Protein AF-A0A3M1NT26-F1 (afdb_mon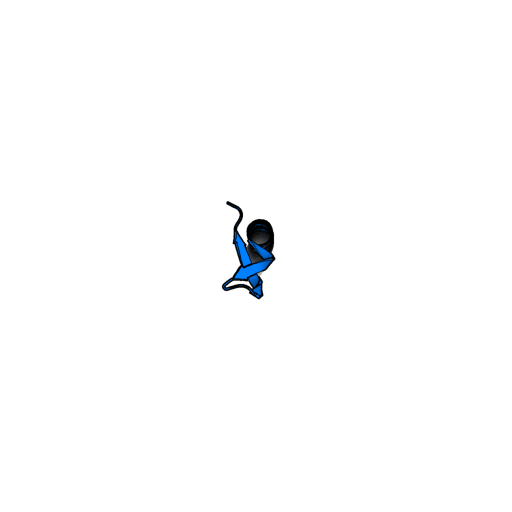omer)

Radius of gyration: 28.99 Å; Cα contacts (8 Å, |Δi|>4): 38; chains: 1; bounding box: 57×15×80 Å

Structure (mmCIF, N/CA/C/O backbone):
data_AF-A0A3M1NT26-F1
#
_entry.id   AF-A0A3M1NT26-F1
#
loop_
_atom_site.group_PDB
_atom_site.id
_atom_site.type_symbol
_atom_site.label_atom_id
_atom_site.label_alt_id
_atom_site.label_comp_id
_atom_site.label_asym_id
_atom_site.label_entity_id
_atom_site.label_seq_id
_atom_site.pdbx_PDB_ins_code
_atom_site.Cartn_x
_atom_site.Cartn_y
_atom_site.Cartn_z
_atom_site.occupancy
_atom_site.B_iso_or_equiv
_atom_site.auth_seq_id
_atom_site.auth_comp_id
_atom_site.auth_asym_id
_atom_site.auth_atom_id
_atom_site.pdbx_PDB_model_num
ATOM 1 N N . ASN A 1 1 ? 32.207 -5.302 -40.163 1.00 62.69 1 ASN A N 1
ATOM 2 C CA . ASN A 1 1 ? 32.195 -5.698 -38.740 1.00 62.69 1 ASN A CA 1
ATOM 3 C C . ASN A 1 1 ? 31.739 -4.559 -37.846 1.00 62.69 1 ASN A C 1
ATOM 5 O O . ASN A 1 1 ? 30.851 -4.793 -37.043 1.00 62.69 1 ASN A O 1
ATOM 9 N N . ASP A 1 2 ? 32.206 -3.334 -38.071 1.00 66.69 2 ASP A N 1
ATOM 10 C CA . ASP A 1 2 ? 31.890 -2.164 -37.233 1.00 66.69 2 ASP A CA 1
ATOM 11 C C . ASP A 1 2 ? 30.390 -1.841 -37.117 1.00 66.69 2 ASP A C 1
ATOM 13 O O . ASP A 1 2 ? 29.901 -1.551 -36.032 1.00 66.69 2 ASP A O 1
ATOM 17 N N . GLN A 1 3 ? 29.622 -1.982 -38.205 1.00 65.75 3 GLN A N 1
ATOM 18 C CA . GLN A 1 3 ? 28.166 -1.755 -38.186 1.00 65.75 3 GLN A CA 1
ATOM 19 C C . GLN A 1 3 ? 27.386 -2.765 -37.329 1.00 65.75 3 GLN A C 1
ATOM 21 O O . GLN A 1 3 ? 26.303 -2.458 -36.839 1.00 65.75 3 GLN A O 1
ATOM 26 N N . ALA A 1 4 ? 27.906 -3.983 -37.156 1.00 69.12 4 ALA A N 1
ATOM 27 C CA . ALA A 1 4 ? 27.258 -4.997 -36.327 1.00 69.12 4 ALA A CA 1
ATOM 28 C C . ALA A 1 4 ? 27.565 -4.785 -34.835 1.00 69.12 4 ALA A C 1
ATOM 30 O O . ALA A 1 4 ? 26.744 -5.122 -33.980 1.00 69.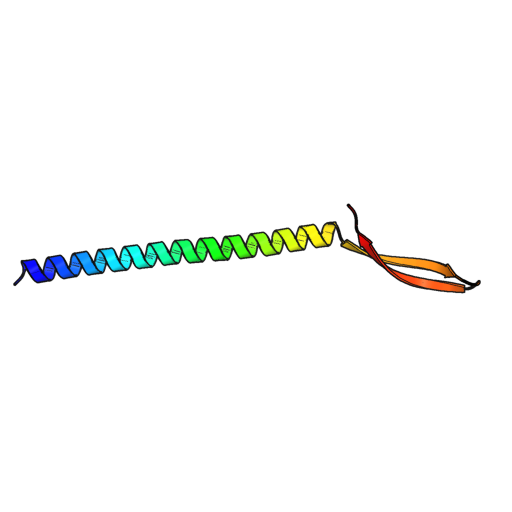12 4 ALA A O 1
ATOM 31 N N . GLU A 1 5 ? 28.729 -4.216 -34.515 1.00 73.56 5 GLU A N 1
ATOM 32 C CA . GLU A 1 5 ? 29.104 -3.854 -33.146 1.00 73.56 5 GLU A CA 1
ATOM 33 C C . GLU A 1 5 ? 28.339 -2.626 -32.648 1.00 73.56 5 GLU A C 1
ATOM 35 O O . GLU A 1 5 ? 27.841 -2.645 -31.520 1.00 73.56 5 GLU A O 1
ATOM 40 N N . THR A 1 6 ? 28.147 -1.608 -33.492 1.00 75.06 6 THR A N 1
ATOM 41 C CA . THR A 1 6 ? 27.332 -0.434 -33.140 1.00 75.06 6 THR A CA 1
ATOM 42 C C . THR A 1 6 ? 25.868 -0.798 -32.899 1.00 75.06 6 THR A C 1
ATOM 44 O O . THR A 1 6 ? 25.305 -0.394 -31.882 1.00 75.06 6 THR A O 1
ATOM 47 N N . LEU A 1 7 ? 25.270 -1.647 -33.744 1.00 70.75 7 LEU A N 1
ATOM 48 C CA . LEU A 1 7 ? 23.888 -2.106 -33.547 1.00 70.75 7 LEU A CA 1
ATOM 49 C C 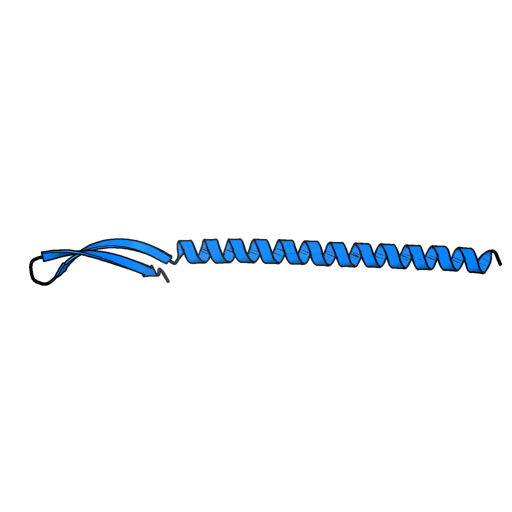. LEU A 1 7 ? 23.713 -2.886 -32.233 1.00 70.75 7 LEU A C 1
ATOM 51 O O . LEU A 1 7 ? 22.715 -2.735 -31.531 1.00 70.75 7 LEU A O 1
ATOM 55 N N . ARG A 1 8 ? 24.691 -3.726 -31.875 1.00 68.88 8 ARG A N 1
ATOM 56 C CA . ARG A 1 8 ? 24.680 -4.468 -30.605 1.00 68.88 8 ARG A CA 1
ATOM 57 C C . ARG A 1 8 ? 24.771 -3.536 -29.398 1.00 68.88 8 ARG A C 1
ATOM 59 O O . ARG A 1 8 ? 24.090 -3.776 -28.402 1.00 68.88 8 ARG A O 1
ATOM 66 N N . ALA A 1 9 ? 25.580 -2.482 -29.478 1.00 75.94 9 ALA A N 1
ATOM 67 C CA . ALA A 1 9 ? 25.694 -1.490 -28.413 1.00 75.94 9 ALA A CA 1
ATOM 68 C C . ALA A 1 9 ? 24.379 -0.714 -28.207 1.00 75.94 9 ALA A C 1
ATOM 70 O O . ALA A 1 9 ? 23.940 -0.559 -27.067 1.00 75.94 9 ALA A O 1
ATOM 71 N N . GLU A 1 10 ? 23.712 -0.303 -29.288 1.00 68.00 10 GLU A N 1
ATOM 72 C CA . GLU A 1 10 ? 22.411 0.378 -29.225 1.00 68.00 10 GLU A CA 1
ATOM 73 C C . GLU A 1 10 ? 21.305 -0.520 -28.658 1.00 68.00 10 GLU A C 1
ATOM 75 O O . GLU A 1 10 ? 20.544 -0.091 -27.791 1.00 68.00 10 GLU A O 1
ATOM 80 N N . LEU A 1 11 ? 21.248 -1.790 -29.071 1.00 67.94 11 LEU A N 1
ATOM 81 C CA . LEU A 1 11 ? 20.283 -2.755 -28.536 1.00 67.94 11 LEU A CA 1
ATOM 82 C C . LEU A 1 11 ? 20.496 -3.015 -27.039 1.00 67.94 11 LEU A C 1
ATOM 84 O O . LEU A 1 11 ? 19.529 -3.056 -26.279 1.00 67.94 11 LEU A O 1
ATOM 88 N N . ASN A 1 12 ? 21.749 -3.129 -26.594 1.00 69.81 12 ASN A N 1
ATOM 89 C CA . ASN A 1 12 ? 22.073 -3.253 -25.172 1.00 69.81 12 ASN A CA 1
ATOM 90 C C . ASN A 1 12 ? 21.695 -1.989 -24.391 1.00 69.81 12 ASN A C 1
ATOM 92 O O . ASN A 1 12 ? 21.202 -2.078 -23.266 1.00 69.81 12 ASN A O 1
ATOM 96 N N . HIS A 1 13 ? 21.895 -0.809 -24.979 1.00 71.25 13 HIS A N 1
ATOM 97 C CA . HIS A 1 13 ? 21.497 0.452 -24.365 1.00 71.25 13 HIS A CA 1
ATOM 98 C C . HIS A 1 13 ? 19.974 0.546 -24.198 1.00 71.25 13 HIS A C 1
ATOM 100 O O . HIS A 1 13 ? 19.500 0.853 -23.104 1.00 71.25 13 HIS A O 1
ATOM 106 N N . LEU A 1 14 ? 19.210 0.194 -25.236 1.00 61.56 14 LEU A N 1
ATOM 107 C CA . LEU A 1 14 ? 17.748 0.137 -25.186 1.00 61.56 14 LEU A CA 1
ATOM 108 C C . LEU A 1 14 ? 17.244 -0.889 -24.166 1.00 61.56 14 LEU A C 1
ATOM 110 O O . LEU A 1 14 ? 16.328 -0.588 -23.402 1.00 61.56 14 LEU A O 1
ATOM 114 N N . TYR A 1 15 ? 17.862 -2.071 -24.109 1.00 64.38 15 TYR A N 1
ATOM 115 C CA . TYR A 1 15 ? 17.528 -3.102 -23.125 1.00 64.38 15 TYR A CA 1
ATOM 116 C C . TYR A 1 15 ? 17.773 -2.618 -21.692 1.00 64.38 15 TYR A C 1
ATOM 118 O O . TYR A 1 15 ? 16.920 -2.793 -20.822 1.00 64.38 15 TYR A O 1
ATOM 126 N N . ASN A 1 16 ? 18.898 -1.940 -21.454 1.00 70.12 16 ASN A N 1
ATOM 127 C CA . ASN A 1 16 ? 19.199 -1.346 -20.155 1.00 70.12 16 ASN A CA 1
ATOM 128 C C . ASN A 1 16 ? 18.181 -0.262 -19.780 1.00 70.12 16 ASN A C 1
ATOM 130 O O . ASN A 1 16 ? 17.670 -0.279 -18.663 1.00 70.12 16 ASN A O 1
ATOM 134 N N . ILE A 1 17 ? 17.830 0.642 -20.702 1.00 69.44 17 ILE A N 1
ATOM 135 C CA . ILE A 1 17 ? 16.808 1.675 -20.464 1.00 69.44 17 ILE A CA 1
ATOM 136 C C . ILE A 1 17 ? 15.453 1.041 -20.131 1.00 69.44 17 ILE A C 1
ATOM 138 O O . ILE A 1 17 ? 14.809 1.445 -19.162 1.00 69.44 17 ILE A O 1
ATOM 142 N N . ALA A 1 18 ? 15.027 0.031 -20.893 1.00 63.50 18 ALA A N 1
ATOM 143 C CA . ALA A 1 18 ? 13.785 -0.691 -20.636 1.00 63.50 18 ALA A CA 1
ATOM 144 C C . ALA A 1 18 ? 13.809 -1.389 -19.264 1.00 63.50 18 ALA A C 1
ATOM 146 O O . ALA A 1 18 ? 12.832 -1.321 -18.514 1.00 63.50 18 ALA A O 1
ATOM 147 N N . GLY A 1 19 ? 14.949 -1.984 -18.899 1.00 69.06 19 GLY A N 1
ATOM 148 C CA . GLY A 1 19 ? 15.197 -2.553 -17.576 1.00 69.06 19 GLY A CA 1
ATOM 149 C C . GLY A 1 19 ? 15.016 -1.519 -16.463 1.00 69.06 19 GLY A C 1
ATOM 150 O O . GLY A 1 19 ? 14.207 -1.733 -15.560 1.00 69.06 19 GLY A O 1
ATOM 151 N N . TYR A 1 20 ? 15.670 -0.360 -16.565 1.00 70.88 20 TYR A N 1
ATOM 152 C CA . TYR A 1 20 ? 15.513 0.732 -15.597 1.00 70.88 20 TYR A CA 1
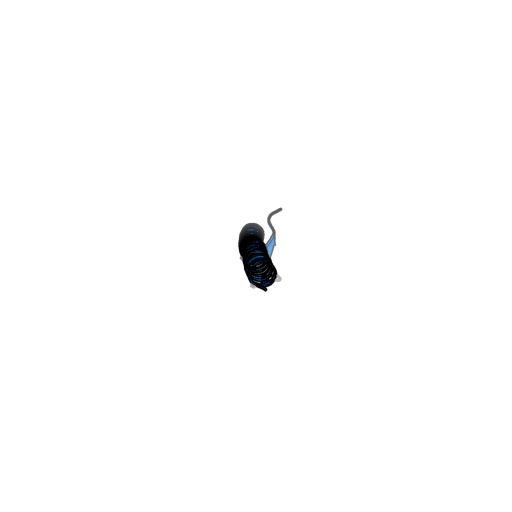ATOM 153 C C . TYR A 1 20 ? 14.075 1.260 -15.529 1.00 70.88 20 TYR A C 1
ATOM 155 O O . TYR A 1 20 ? 13.560 1.479 -14.433 1.00 70.88 20 TYR A O 1
ATOM 163 N N . GLY A 1 21 ? 13.392 1.405 -16.668 1.00 72.06 21 GLY A N 1
ATOM 164 C CA . GLY A 1 21 ? 11.987 1.817 -16.714 1.00 72.06 21 GLY A CA 1
ATOM 165 C C . GLY A 1 21 ? 11.066 0.837 -15.982 1.00 72.06 21 GLY A C 1
ATOM 166 O O . GLY A 1 21 ? 10.227 1.250 -15.180 1.00 72.06 21 GLY A O 1
ATOM 167 N N . SER A 1 22 ? 11.273 -0.467 -16.186 1.00 73.94 22 SER A N 1
ATOM 168 C CA . SER A 1 22 ? 10.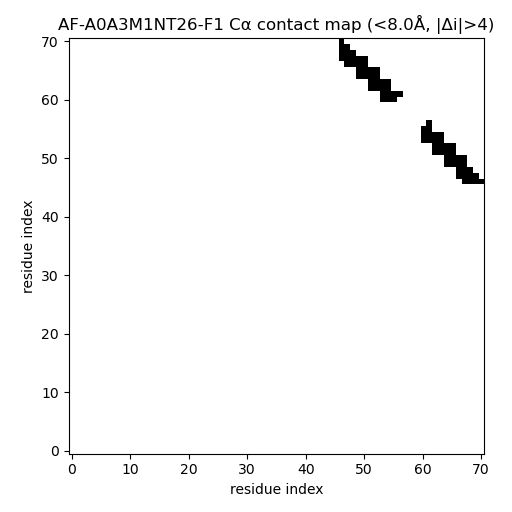523 -1.512 -15.480 1.00 73.94 22 SER A CA 1
ATOM 169 C C . SER A 1 22 ? 10.803 -1.517 -13.971 1.00 73.94 22 SER A C 1
ATOM 171 O O . SER A 1 22 ? 9.877 -1.654 -13.173 1.00 73.94 22 SER A O 1
ATOM 173 N N . MET A 1 23 ? 12.052 -1.271 -13.561 1.00 71.06 23 MET A N 1
ATOM 174 C CA . MET A 1 23 ? 12.424 -1.139 -12.150 1.00 71.06 23 MET A CA 1
ATOM 175 C C . MET A 1 23 ? 11.761 0.074 -11.495 1.00 71.06 23 MET A C 1
ATOM 177 O O . MET A 1 23 ? 11.233 -0.049 -10.393 1.00 71.06 23 MET A O 1
ATOM 181 N N . ILE A 1 24 ? 11.732 1.227 -12.169 1.00 76.75 24 ILE A N 1
ATOM 182 C CA . ILE A 1 24 ? 11.055 2.432 -11.667 1.00 76.75 24 ILE A CA 1
ATOM 183 C C . ILE A 1 24 ? 9.555 2.170 -11.492 1.00 76.75 24 ILE A C 1
ATOM 185 O O . ILE A 1 24 ? 8.986 2.525 -10.460 1.00 76.75 24 ILE A O 1
ATOM 189 N N . ALA A 1 25 ? 8.917 1.507 -12.461 1.00 76.31 25 ALA A N 1
ATOM 190 C CA . ALA A 1 25 ? 7.508 1.135 -12.359 1.00 76.31 25 ALA A CA 1
ATOM 191 C C . ALA A 1 25 ? 7.242 0.204 -11.161 1.00 76.31 25 ALA A C 1
ATOM 193 O O . ALA A 1 25 ? 6.284 0.422 -10.419 1.00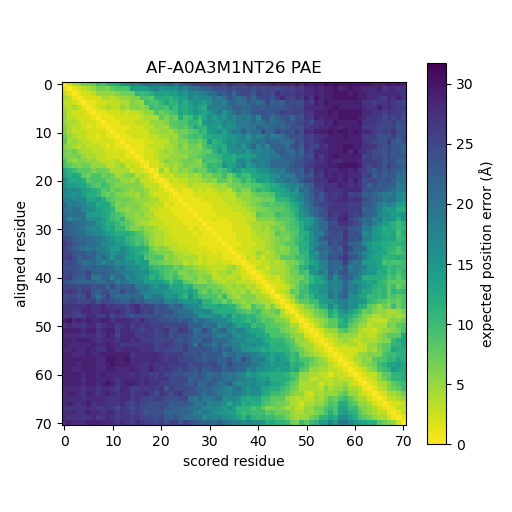 76.31 25 ALA A O 1
ATOM 194 N N . LEU A 1 26 ? 8.111 -0.786 -10.928 1.00 76.00 26 LEU A N 1
ATOM 195 C CA . LEU A 1 26 ? 8.020 -1.688 -9.776 1.00 76.00 26 LEU A CA 1
ATOM 196 C C . LEU A 1 26 ? 8.207 -0.955 -8.445 1.00 76.00 26 LEU A C 1
ATOM 198 O O . LEU A 1 26 ? 7.423 -1.165 -7.523 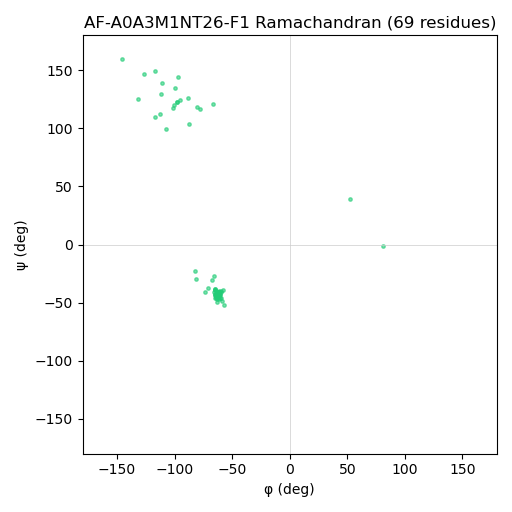1.00 76.00 26 LEU A O 1
ATOM 202 N N . VAL A 1 27 ? 9.205 -0.075 -8.339 1.00 81.06 27 VAL A N 1
ATOM 203 C CA . VAL A 1 27 ? 9.437 0.727 -7.127 1.00 81.06 27 VAL A CA 1
ATOM 204 C C . VAL A 1 27 ? 8.233 1.620 -6.840 1.00 81.06 27 VAL A C 1
ATOM 206 O O . VAL A 1 27 ? 7.732 1.617 -5.718 1.00 81.06 27 VAL A O 1
ATOM 209 N N . ASN A 1 28 ? 7.707 2.315 -7.851 1.00 82.00 28 ASN A N 1
ATOM 210 C CA . ASN A 1 28 ? 6.508 3.143 -7.702 1.00 82.00 28 ASN A CA 1
ATOM 211 C C . ASN A 1 28 ? 5.295 2.317 -7.256 1.00 82.00 28 ASN A C 1
ATOM 213 O O . ASN A 1 28 ? 4.536 2.746 -6.386 1.00 82.00 28 ASN A O 1
ATOM 217 N N . HIS A 1 29 ? 5.125 1.117 -7.812 1.00 78.44 29 HIS A N 1
ATOM 218 C CA . HIS A 1 29 ? 4.053 0.214 -7.413 1.00 78.44 29 HIS A CA 1
ATOM 219 C C . HIS A 1 29 ? 4.193 -0.243 -5.953 1.00 78.44 29 HIS A C 1
ATOM 221 O O . HIS A 1 29 ? 3.219 -0.202 -5.202 1.00 78.44 29 HIS A O 1
ATOM 227 N N . LEU A 1 30 ? 5.403 -0.618 -5.523 1.00 75.75 30 LEU A N 1
ATOM 228 C CA . LEU A 1 30 ? 5.678 -1.015 -4.140 1.00 75.75 30 LEU A CA 1
ATOM 229 C C . LEU A 1 30 ? 5.422 0.129 -3.155 1.00 75.75 30 LEU A C 1
ATOM 231 O O . LEU A 1 30 ? 4.775 -0.089 -2.133 1.00 75.75 30 LEU A O 1
ATOM 235 N N . VAL A 1 31 ? 5.875 1.345 -3.470 1.00 81.38 31 VAL A N 1
ATOM 236 C CA . VAL A 1 31 ? 5.622 2.536 -2.641 1.00 81.38 31 VAL A CA 1
ATOM 237 C C . VAL A 1 31 ? 4.120 2.793 -2.518 1.00 81.38 31 VAL A C 1
ATOM 239 O O . VAL A 1 31 ? 3.613 2.941 -1.408 1.00 81.38 31 VAL A O 1
ATOM 242 N N . SER A 1 32 ? 3.382 2.736 -3.630 1.00 76.69 32 SER A N 1
ATOM 243 C CA . SER A 1 32 ? 1.925 2.909 -3.621 1.00 76.69 32 SER A CA 1
ATOM 244 C C . SER A 1 32 ? 1.204 1.837 -2.791 1.00 76.69 32 SER A C 1
ATOM 246 O O . SER A 1 32 ? 0.289 2.161 -2.031 1.00 76.69 32 SER A O 1
ATOM 248 N N . ALA A 1 33 ? 1.631 0.573 -2.872 1.00 81.62 33 ALA A N 1
ATOM 249 C CA . ALA A 1 33 ? 1.071 -0.510 -2.066 1.00 81.62 33 ALA A CA 1
ATOM 250 C C . ALA A 1 33 ? 1.338 -0.315 -0.562 1.00 81.62 33 ALA A C 1
ATOM 252 O O . ALA A 1 33 ? 0.455 -0.559 0.266 1.00 81.62 33 ALA A O 1
ATOM 253 N N . ILE A 1 34 ? 2.535 0.160 -0.203 1.00 78.19 34 ILE A N 1
ATOM 254 C CA . ILE A 1 34 ? 2.903 0.486 1.179 1.00 78.19 34 ILE A CA 1
ATOM 255 C C . ILE A 1 34 ? 2.022 1.623 1.713 1.00 78.19 34 ILE A C 1
ATOM 257 O O . ILE A 1 34 ? 1.421 1.479 2.782 1.00 78.19 34 ILE A O 1
ATOM 261 N N . ASP A 1 35 ? 1.884 2.713 0.958 1.00 78.56 35 ASP A N 1
ATOM 262 C CA . ASP A 1 35 ? 1.056 3.861 1.341 1.00 78.56 35 ASP A CA 1
ATOM 263 C C . ASP A 1 35 ? -0.422 3.479 1.491 1.00 78.56 35 ASP A C 1
ATOM 265 O O . ASP A 1 35 ? -1.082 3.872 2.461 1.00 78.56 35 ASP A O 1
ATOM 269 N N . ALA A 1 36 ? -0.944 2.646 0.586 1.00 72.69 36 ALA A N 1
ATOM 270 C CA . ALA A 1 36 ? -2.293 2.097 0.688 1.00 72.69 36 ALA A CA 1
ATOM 271 C C . ALA A 1 36 ? -2.469 1.241 1.955 1.00 72.69 36 ALA A C 1
ATOM 273 O O . ALA A 1 36 ? -3.478 1.370 2.659 1.00 72.69 36 ALA A O 1
ATOM 274 N N . GLY A 1 37 ? -1.480 0.411 2.299 1.00 72.31 37 GLY A N 1
ATOM 275 C CA . GLY A 1 37 ? -1.478 -0.397 3.520 1.00 72.31 37 GLY A CA 1
ATOM 276 C C . GLY A 1 37 ? -1.492 0.453 4.794 1.00 72.31 37 GLY A C 1
ATOM 277 O O . GLY A 1 37 ? -2.291 0.200 5.702 1.00 72.31 37 GLY A O 1
ATOM 278 N N . PHE A 1 38 ? -0.667 1.502 4.859 1.00 73.62 38 PHE A N 1
ATOM 279 C CA . PHE A 1 38 ? -0.659 2.438 5.989 1.00 73.62 38 PHE A CA 1
ATOM 280 C C . PHE A 1 38 ? -1.954 3.243 6.094 1.00 73.62 38 PHE A C 1
ATOM 282 O O . PHE A 1 38 ? -2.489 3.393 7.196 1.00 73.62 38 PHE A O 1
ATOM 289 N N . THR A 1 39 ? -2.498 3.701 4.967 1.00 73.88 39 THR A N 1
ATOM 290 C CA . THR A 1 39 ? -3.769 4.436 4.916 1.00 73.88 39 THR A CA 1
ATOM 291 C C . THR A 1 39 ? -4.925 3.558 5.390 1.00 73.88 39 THR A C 1
ATOM 293 O O . THR A 1 39 ? -5.677 3.960 6.278 1.00 73.88 39 THR A O 1
ATOM 296 N N . THR A 1 40 ? -5.005 2.318 4.902 1.00 69.00 40 THR A N 1
ATOM 297 C CA . THR A 1 40 ? -6.010 1.327 5.321 1.00 69.00 40 THR A CA 1
ATOM 298 C C . THR A 1 40 ? -5.877 1.003 6.807 1.00 69.00 40 THR A C 1
ATOM 300 O O . THR A 1 40 ? -6.866 0.982 7.539 1.00 69.00 40 THR A O 1
ATOM 303 N N . ARG A 1 41 ? -4.649 0.818 7.306 1.00 67.19 41 ARG A N 1
ATOM 304 C CA . ARG A 1 41 ? -4.388 0.575 8.732 1.00 67.19 41 ARG A CA 1
ATOM 305 C C . ARG A 1 41 ? -4.793 1.764 9.605 1.00 67.19 41 ARG A C 1
ATOM 307 O O . ARG A 1 41 ? -5.351 1.563 10.683 1.00 67.19 41 ARG A O 1
ATOM 314 N N . SER A 1 42 ? -4.506 2.984 9.159 1.00 69.75 42 SER A N 1
ATOM 315 C CA . SER A 1 42 ? -4.888 4.222 9.846 1.00 69.75 42 SER A CA 1
ATOM 316 C C . SER A 1 42 ? -6.408 4.385 9.887 1.00 69.75 42 SER A C 1
ATOM 318 O O . SER A 1 42 ? -6.975 4.620 10.955 1.00 69.75 42 SER A O 1
ATOM 320 N N . TYR A 1 43 ? -7.079 4.164 8.754 1.00 67.75 43 TYR A N 1
ATOM 321 C CA . TYR A 1 43 ? -8.536 4.181 8.650 1.00 67.75 43 TYR A CA 1
ATOM 322 C C . TYR A 1 43 ? -9.180 3.152 9.589 1.00 67.75 43 TYR A C 1
ATOM 324 O O . TYR A 1 43 ? -10.025 3.514 10.410 1.00 67.75 43 TYR A O 1
ATOM 332 N N . ASN A 1 44 ? -8.695 1.908 9.572 1.00 64.12 44 ASN A N 1
ATOM 333 C CA . ASN A 1 44 ? -9.163 0.838 10.454 1.00 64.12 44 ASN A CA 1
ATOM 334 C C . ASN A 1 44 ? -8.973 1.169 11.940 1.00 64.12 44 ASN A C 1
ATOM 336 O O . ASN A 1 44 ? -9.869 0.908 12.733 1.00 64.12 44 ASN A O 1
ATOM 340 N N . ARG A 1 45 ? -7.855 1.793 12.336 1.00 65.12 45 ARG A N 1
ATOM 341 C CA . ARG A 1 45 ? -7.645 2.253 13.724 1.00 65.12 45 ARG A CA 1
ATOM 342 C C . ARG A 1 45 ? -8.567 3.398 14.137 1.00 65.12 45 ARG A C 1
ATOM 344 O O . ARG A 1 45 ? -8.885 3.515 15.313 1.00 65.12 45 ARG A O 1
ATOM 351 N N . ARG A 1 46 ? -8.981 4.259 13.205 1.00 66.62 46 ARG A N 1
ATOM 352 C CA . ARG A 1 46 ? -9.966 5.311 13.505 1.00 66.62 46 ARG A CA 1
ATOM 353 C C . ARG A 1 46 ? -11.359 4.726 13.720 1.00 66.62 46 ARG A C 1
ATOM 355 O O . ARG A 1 46 ? -12.062 5.182 14.614 1.00 66.62 46 ARG A O 1
ATOM 362 N N . HIS A 1 47 ? -11.714 3.701 12.947 1.00 68.31 47 HIS A N 1
ATOM 363 C CA . HIS A 1 47 ? -13.015 3.037 13.038 1.00 68.31 47 HIS A CA 1
ATOM 364 C C . HIS A 1 47 ? -13.062 2.002 14.167 1.00 68.31 47 HIS A C 1
ATOM 366 O O . HIS A 1 47 ? -14.138 1.710 14.668 1.00 68.31 47 HIS A O 1
ATOM 372 N N . MET A 1 48 ? -11.922 1.473 14.618 1.00 58.78 48 MET A N 1
ATOM 373 C CA . MET A 1 48 ? -11.848 0.486 15.698 1.00 58.78 48 MET A CA 1
ATOM 374 C C . MET A 1 48 ? -11.079 1.037 16.897 1.00 58.78 48 MET A C 1
ATOM 376 O O . MET A 1 48 ? -9.856 1.163 16.859 1.00 58.78 48 MET A O 1
ATOM 380 N N . GLN A 1 49 ? -11.789 1.308 17.993 1.00 67.38 49 GLN A N 1
ATOM 381 C CA . GLN A 1 49 ? -11.187 1.711 19.264 1.00 67.38 49 GLN A CA 1
ATOM 382 C C . GLN A 1 49 ? -11.371 0.609 20.312 1.00 67.38 49 GLN A C 1
ATOM 384 O O . GLN A 1 49 ? -12.480 0.125 20.540 1.00 67.38 49 GLN A O 1
ATOM 389 N N . LEU A 1 50 ? -10.276 0.229 20.973 1.00 66.81 50 LEU A N 1
ATOM 390 C CA . LEU A 1 50 ? -10.323 -0.576 22.194 1.00 66.81 50 LEU A CA 1
ATOM 391 C C . LEU A 1 50 ? -10.971 0.262 23.294 1.00 66.81 50 LEU A C 1
ATOM 393 O O . LEU A 1 50 ? -10.478 1.341 23.622 1.00 66.81 50 LEU A O 1
ATOM 397 N N . THR A 1 51 ? -12.074 -0.225 23.852 1.00 70.31 51 THR A N 1
ATOM 398 C CA . THR A 1 51 ? -12.776 0.456 24.941 1.00 70.31 51 THR A CA 1
ATOM 399 C C . THR A 1 51 ? -12.633 -0.337 26.216 1.00 70.31 51 THR A C 1
ATOM 401 O O . THR A 1 51 ? -12.783 -1.561 26.218 1.00 70.31 51 THR A O 1
ATOM 404 N N . TYR A 1 52 ? -12.416 0.391 27.299 1.00 71.75 52 TYR A N 1
ATOM 405 C CA . TYR A 1 52 ? -12.478 -0.133 28.643 1.00 71.75 52 TYR A CA 1
ATOM 406 C C . TYR A 1 52 ? -13.678 0.499 29.334 1.00 71.75 52 TYR A C 1
ATOM 408 O O . TYR A 1 52 ? -13.693 1.711 29.549 1.00 71.75 52 TYR A O 1
ATOM 416 N N . ASP A 1 53 ? -14.688 -0.309 29.637 1.00 74.50 53 ASP A N 1
ATOM 417 C CA . ASP A 1 53 ? -15.880 0.149 30.344 1.00 74.50 53 ASP A CA 1
ATOM 418 C C . ASP A 1 53 ? -16.133 -0.730 31.570 1.00 74.50 53 ASP A C 1
ATOM 420 O O . ASP A 1 53 ? -15.835 -1.927 31.579 1.00 74.50 53 ASP A O 1
ATOM 424 N N . ARG A 1 54 ? -16.666 -0.133 32.634 1.00 77.12 54 ARG A N 1
ATOM 425 C CA . ARG A 1 54 ? -16.957 -0.826 33.888 1.00 77.12 54 ARG A CA 1
ATOM 426 C C . ARG A 1 54 ? -18.464 -0.982 34.014 1.00 77.12 54 ARG A C 1
ATOM 428 O O . ARG A 1 54 ? -19.159 -0.059 34.439 1.00 77.12 54 ARG A O 1
ATOM 435 N N . ARG A 1 55 ? -18.963 -2.169 33.671 1.00 76.12 55 ARG A N 1
ATOM 436 C CA . ARG A 1 55 ? -20.393 -2.489 33.709 1.00 76.12 55 ARG A CA 1
ATOM 437 C C . ARG A 1 55 ? -20.756 -3.217 34.997 1.00 76.12 55 ARG A C 1
ATOM 439 O O . ARG A 1 55 ? -19.982 -4.018 35.514 1.00 76.12 55 ARG A O 1
ATOM 446 N N . TYR A 1 56 ? -21.947 -2.924 35.506 1.00 79.00 56 TYR A N 1
ATOM 447 C CA . TYR A 1 56 ? -22.547 -3.708 36.578 1.00 79.00 56 TYR A CA 1
ATOM 448 C C . TYR A 1 56 ? -23.184 -4.960 35.976 1.00 79.00 56 TYR A C 1
ATOM 450 O O . TYR A 1 56 ? -24.091 -4.851 35.151 1.00 79.00 56 TYR A O 1
ATOM 458 N N . VAL A 1 57 ? -22.706 -6.134 36.379 1.00 75.31 57 VAL A N 1
ATOM 459 C CA . VAL A 1 57 ? -23.256 -7.439 35.994 1.00 75.31 57 VAL A CA 1
ATOM 460 C C . VAL A 1 57 ? -23.406 -8.252 37.275 1.00 75.31 57 VAL A C 1
ATOM 462 O O . VAL A 1 57 ? -22.452 -8.376 38.033 1.00 75.31 57 VAL A O 1
ATOM 465 N N . ASN A 1 58 ? -24.607 -8.769 37.544 1.00 78.62 58 ASN A N 1
ATOM 466 C CA . ASN A 1 58 ? -24.905 -9.597 38.723 1.00 78.62 58 ASN A CA 1
ATOM 467 C C . ASN A 1 58 ? -24.493 -8.980 40.077 1.00 78.62 58 ASN A C 1
ATOM 469 O O . ASN A 1 58 ? -24.015 -9.678 40.961 1.00 78.62 58 ASN A O 1
ATOM 473 N N . GLY A 1 59 ? -24.678 -7.668 40.249 1.00 85.38 59 GLY A N 1
ATOM 474 C CA . GLY A 1 59 ? -24.356 -6.979 41.507 1.00 85.38 59 GLY A CA 1
ATOM 475 C C . GLY A 1 59 ? -22.876 -6.627 41.691 1.00 85.38 59 GLY A C 1
ATOM 476 O O . GLY A 1 59 ? -22.537 -5.952 42.659 1.00 85.38 59 GLY A O 1
ATOM 477 N N . GLU A 1 60 ? -22.008 -6.983 40.742 1.00 72.44 60 GLU A N 1
ATOM 478 C CA . GLU A 1 60 ? -20.577 -6.682 40.787 1.00 72.44 60 GLU A CA 1
ATOM 479 C C . GLU A 1 60 ? -20.151 -5.762 39.633 1.00 72.44 60 GLU A C 1
ATOM 481 O O . GLU A 1 60 ? -20.721 -5.780 38.537 1.00 72.44 60 GLU A O 1
ATOM 486 N N . ARG A 1 61 ? -19.131 -4.924 39.876 1.00 76.00 61 ARG A N 1
ATOM 487 C CA . ARG A 1 61 ? -18.531 -4.066 38.841 1.00 76.00 61 ARG A CA 1
ATOM 488 C C . ARG A 1 61 ? -17.439 -4.837 38.117 1.00 76.00 61 ARG A C 1
ATOM 490 O O . ARG A 1 61 ? -16.327 -4.955 38.625 1.00 76.00 61 ARG A O 1
ATOM 497 N N . VAL A 1 62 ? -17.741 -5.293 36.910 1.00 78.38 62 VAL A N 1
ATOM 498 C CA . VAL A 1 62 ? -16.803 -6.051 36.083 1.00 78.38 62 VAL A CA 1
ATOM 499 C C . VAL A 1 62 ? -16.176 -5.125 35.045 1.00 78.38 62 VAL A C 1
ATOM 501 O O . VAL A 1 62 ? -16.856 -4.316 34.406 1.00 78.38 62 VAL A O 1
ATOM 504 N N . ASN A 1 63 ? -14.858 -5.226 34.884 1.00 78.50 63 ASN A N 1
ATOM 505 C CA . ASN A 1 63 ? -14.141 -4.518 33.830 1.00 78.50 63 ASN A CA 1
ATOM 506 C C . ASN A 1 63 ? -14.346 -5.263 32.508 1.00 78.50 63 ASN A C 1
ATOM 508 O O . ASN A 1 63 ? -13.935 -6.415 32.370 1.00 78.50 63 ASN A O 1
ATOM 512 N N . MET A 1 64 ? -14.987 -4.611 31.544 1.00 77.25 64 MET A N 1
ATOM 513 C CA . MET A 1 64 ? -15.227 -5.168 30.222 1.00 77.25 64 MET A CA 1
ATOM 514 C C . MET A 1 64 ? -14.229 -4.580 29.229 1.00 77.25 64 MET A C 1
ATOM 516 O O . MET A 1 64 ? -14.219 -3.375 28.967 1.00 77.25 64 MET A O 1
ATOM 520 N N . PHE A 1 65 ? -13.407 -5.455 28.656 1.00 78.25 65 PHE A N 1
ATOM 521 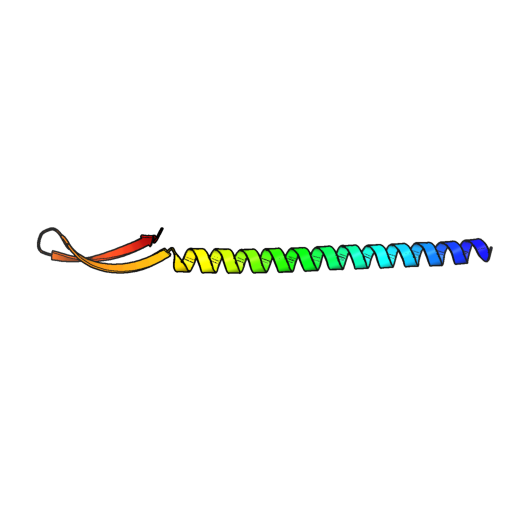C CA . PHE A 1 65 ? -12.602 -5.142 27.483 1.00 78.25 65 PHE A CA 1
ATOM 522 C C . PHE A 1 65 ? -13.427 -5.445 26.235 1.00 78.25 65 PHE A C 1
ATOM 524 O O . PHE A 1 65 ? -13.940 -6.552 26.080 1.00 78.25 65 PHE A O 1
ATOM 531 N N . GLY A 1 66 ? -13.563 -4.462 25.350 1.00 72.00 66 GLY A N 1
ATOM 532 C CA . GLY A 1 66 ? -14.317 -4.614 24.110 1.00 72.00 66 GLY A CA 1
ATOM 533 C C . GLY A 1 66 ? -13.705 -3.820 22.965 1.00 72.00 66 GLY A C 1
ATOM 534 O O . GLY A 1 66 ? -12.947 -2.873 23.176 1.00 72.00 66 GLY A O 1
ATOM 535 N N . ILE A 1 67 ? -14.047 -4.207 21.739 1.00 71.88 67 ILE A N 1
ATOM 536 C CA . ILE A 1 67 ? -13.717 -3.453 20.527 1.00 71.88 67 ILE A CA 1
ATOM 537 C C . ILE A 1 67 ? -14.976 -2.687 20.129 1.00 71.88 67 ILE A C 1
ATOM 539 O O . ILE A 1 67 ? -16.015 -3.296 19.877 1.00 71.88 67 ILE A O 1
ATOM 543 N N . ARG A 1 68 ? -14.899 -1.356 20.082 1.00 67.62 68 ARG A N 1
ATOM 544 C CA . ARG A 1 68 ? -15.974 -0.513 19.556 1.00 67.62 68 ARG A CA 1
ATOM 545 C C . ARG A 1 68 ? -15.659 -0.153 18.116 1.00 67.62 68 ARG A C 1
ATOM 547 O O . ARG A 1 68 ? -14.611 0.425 17.832 1.00 67.62 68 ARG A O 1
ATOM 554 N N . MET A 1 69 ? -16.587 -0.515 17.241 1.00 61.91 69 MET A N 1
ATOM 555 C CA . MET A 1 69 ? -16.564 -0.178 15.826 1.00 61.91 69 MET A CA 1
ATOM 556 C C . MET A 1 69 ? -17.452 1.047 15.612 1.00 61.91 69 MET A C 1
ATOM 558 O O . MET A 1 69 ? -18.624 1.026 15.984 1.00 61.91 69 MET A O 1
ATOM 562 N N . TYR A 1 70 ? -16.887 2.111 15.055 1.00 64.69 70 TYR A N 1
ATOM 563 C CA . TYR A 1 70 ? -17.628 3.259 14.551 1.00 64.69 70 TYR A CA 1
ATOM 564 C C . TYR A 1 70 ? -17.826 3.039 13.050 1.00 64.69 70 TYR A C 1
ATOM 566 O O . TYR A 1 70 ? -16.853 2.758 12.350 1.00 64.69 70 TYR A O 1
ATOM 574 N N . TRP A 1 71 ? -19.079 3.078 12.606 1.00 61.56 71 TRP A N 1
ATOM 575 C CA . TRP A 1 71 ? -19.491 3.005 11.203 1.00 61.56 71 TRP A CA 1
ATOM 576 C C . TRP A 1 71 ? -19.791 4.415 10.699 1.00 61.56 71 TRP A C 1
ATOM 578 O O . TRP A 1 71 ? -20.373 5.193 11.493 1.00 61.56 71 TRP A O 1
#

Mean predicted aligned error: 14.7 Å

Foldseek 3Di:
DVVVVVVVVVVVVVVVVVVVVVVVVVVVVVVVVVVVVVVVVVVQPVQWDFDWDFDDDPNDTDTDTDIHGDD

pLDDT: mean 71.92, std 5.69, range [58.78, 85.38]

Nearest PDB structures (foldseek):
  5knb-assembly1_G  TM=4.421E-01  e=2.706E+00  Enterococcus hirae ATCC 9790
  3vr6-assembly1_G  TM=4.591E-01  e=4.369E+00  Enterococcus hirae
  5knd-assembly1_G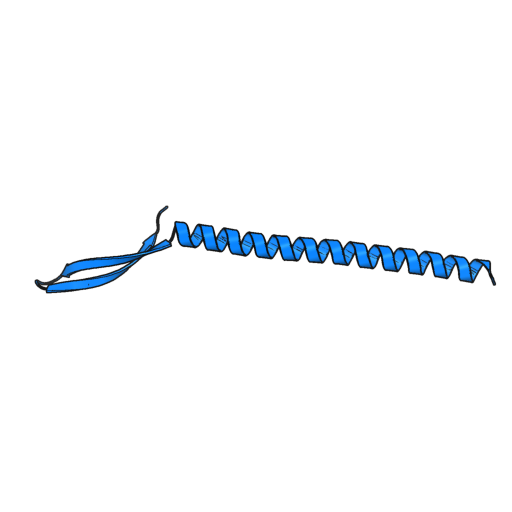  TM=4.147E-01  e=6.150E+00  Enterococcus hirae ATCC 9790
  9b8p-assembly1_H  TM=3.594E-01  e=6.150E+00  Rattus norvegicus
  7u4t-assembly1_G  TM=4.232E-01  e=9.927E+00  Homo sapiens

Sequence (71 aa):
NDQAETLRAELNHLYNIAGYGSMIALVNHLVSAIDAGFTTRSYNRRHMQLTYDRRYVNGERVNMFGIRMYW

Secondary structure (DSSP, 8-state):
-HHHHHHHHHHHHHHHHHHHHHHHHHHHHHHHHHHHHHHHHHHHHHHEEEEEEEEEETTEEEEEEEEEEP-

Solvent-accessible surface area (backbone atoms only — not comparable to full-atom values): 4109 Å² total; per-residue (Å²): 112,68,74,62,53,53,52,50,52,52,52,51,48,51,51,50,52,53,51,52,52,52,50,52,52,51,51,53,49,52,52,52,52,51,53,51,51,52,50,51,53,52,51,50,51,72,29,42,41,82,41,81,48,77,44,80,56,96,93,38,80,44,82,43,81,46,78,45,75,61,132